Protein AF-A0A935EMK4-F1 (afdb_monomer)

Mean predicted aligned error: 2.66 Å

Radius of gyration: 12.23 Å; Cα contacts (8 Å, |Δi|>4): 126; chains: 1; bounding box: 25×26×34 Å

pLDDT: mean 95.62, std 3.25, range [77.81, 98.56]

Structure (mmCIF, N/CA/C/O backbone):
data_AF-A0A935EMK4-F1
#
_entry.id   AF-A0A935EMK4-F1
#
loop_
_atom_site.group_PDB
_atom_site.id
_atom_site.type_symbol
_atom_site.label_atom_id
_atom_site.label_alt_id
_atom_site.label_comp_id
_atom_site.label_asym_id
_atom_site.label_entity_id
_atom_site.label_seq_id
_atom_site.pdbx_PDB_ins_code
_atom_site.Cartn_x
_atom_site.Cartn_y
_atom_site.Cartn_z
_atom_site.occupancy
_atom_site.B_iso_or_equiv
_atom_site.auth_seq_id
_atom_site.auth_comp_id
_atom_site.auth_asym_id
_atom_site.auth_atom_id
_atom_site.pdbx_PDB_model_num
ATOM 1 N N . MET A 1 1 ? -5.182 1.927 5.102 1.00 96.19 1 MET A N 1
ATOM 2 C CA . MET A 1 1 ? -3.973 1.569 4.335 1.00 96.19 1 MET A CA 1
ATOM 3 C C . MET A 1 1 ? -4.439 0.991 3.020 1.00 96.19 1 MET A C 1
ATOM 5 O O . MET A 1 1 ? -5.377 0.212 3.044 1.00 96.19 1 MET A O 1
ATOM 9 N N . LEU A 1 2 ? -3.859 1.401 1.903 1.00 98.12 2 LEU A N 1
ATOM 10 C CA . LEU A 1 2 ? -4.156 0.850 0.585 1.00 98.12 2 LEU A CA 1
ATOM 11 C C . LEU A 1 2 ? -2.977 -0.016 0.155 1.00 98.12 2 LEU A C 1
ATOM 13 O O . LEU A 1 2 ? -1.875 0.510 0.030 1.00 98.12 2 LEU A O 1
ATOM 17 N N . TYR A 1 3 ? -3.220 -1.303 -0.052 1.00 98.56 3 TYR A N 1
ATOM 18 C CA . TYR A 1 3 ? -2.281 -2.230 -0.671 1.00 98.56 3 TYR A CA 1
ATOM 19 C C . TYR A 1 3 ? -2.550 -2.271 -2.174 1.00 98.56 3 TYR A C 1
ATOM 21 O O . TYR A 1 3 ? -3.706 -2.417 -2.566 1.00 98.56 3 TYR A O 1
ATOM 29 N N . LEU A 1 4 ? -1.518 -2.131 -3.008 1.00 98.56 4 LEU A N 1
ATOM 30 C CA . LEU A 1 4 ? -1.638 -2.258 -4.466 1.00 98.56 4 LEU A CA 1
ATOM 31 C C . LEU A 1 4 ? -0.370 -2.802 -5.132 1.00 98.56 4 LEU A C 1
ATOM 33 O O . LEU A 1 4 ? 0.720 -2.731 -4.562 1.00 98.56 4 LEU A O 1
ATOM 37 N N . SER A 1 5 ? -0.517 -3.296 -6.361 1.00 98.00 5 SER A N 1
ATOM 38 C CA . SER A 1 5 ? 0.601 -3.531 -7.279 1.00 98.00 5 SER A CA 1
ATOM 39 C C . SER A 1 5 ? 1.075 -2.197 -7.862 1.00 98.00 5 SER A C 1
ATOM 41 O O . SER A 1 5 ? 0.320 -1.505 -8.543 1.00 98.00 5 SER A O 1
ATOM 43 N N . GLY A 1 6 ? 2.328 -1.822 -7.593 1.00 97.44 6 GLY A N 1
ATOM 44 C CA . GLY A 1 6 ? 2.969 -0.654 -8.195 1.00 97.44 6 GLY A 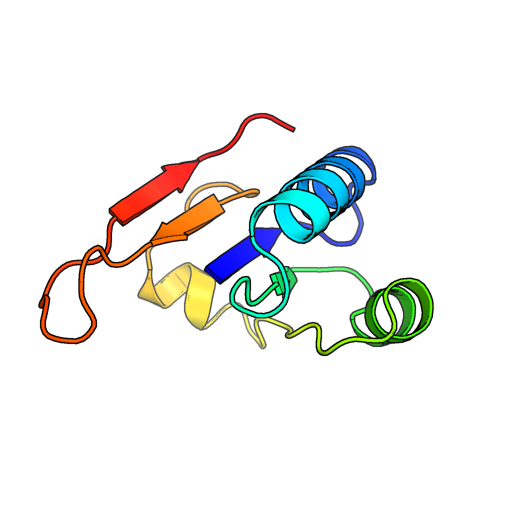CA 1
ATOM 45 C C . GLY A 1 6 ? 3.330 -0.857 -9.670 1.00 97.44 6 GLY A C 1
ATOM 46 O O . GLY A 1 6 ? 3.621 0.123 -10.357 1.00 97.44 6 GLY A O 1
ATOM 47 N N . ALA A 1 7 ? 3.318 -2.102 -10.154 1.00 96.44 7 ALA A N 1
ATOM 48 C CA . ALA A 1 7 ? 3.492 -2.438 -11.565 1.00 96.44 7 ALA A CA 1
ATOM 49 C C . ALA A 1 7 ? 2.183 -2.348 -12.383 1.00 96.44 7 ALA A C 1
ATOM 51 O O . ALA A 1 7 ? 2.245 -2.129 -13.594 1.00 96.44 7 ALA A O 1
ATOM 52 N N . ASP A 1 8 ? 1.004 -2.468 -11.754 1.00 97.81 8 ASP A N 1
ATOM 53 C CA . ASP A 1 8 ? -0.295 -2.309 -12.427 1.00 97.81 8 ASP A CA 1
ATOM 54 C C . ASP A 1 8 ? -0.726 -0.834 -12.476 1.00 97.81 8 ASP A C 1
ATOM 56 O O . ASP A 1 8 ? -1.181 -0.239 -11.494 1.00 97.81 8 ASP A O 1
ATOM 60 N N . THR A 1 9 ? -0.641 -0.239 -13.666 1.00 96.88 9 THR A N 1
ATOM 61 C CA . THR A 1 9 ? -0.977 1.172 -13.904 1.00 96.88 9 THR A CA 1
ATOM 62 C C . THR A 1 9 ? -2.424 1.525 -13.558 1.00 96.88 9 THR A C 1
ATOM 64 O O . THR A 1 9 ? -2.687 2.664 -13.163 1.00 96.88 9 THR A O 1
ATOM 67 N N . ARG A 1 10 ? -3.361 0.570 -13.638 1.00 98.06 10 ARG A N 1
ATOM 68 C CA . ARG A 1 10 ? -4.768 0.789 -13.263 1.00 98.06 10 ARG A CA 1
ATOM 69 C C . ARG A 1 10 ? -4.898 0.974 -11.755 1.00 98.06 10 ARG A C 1
ATOM 71 O O . ARG A 1 10 ? -5.562 1.901 -11.298 1.00 98.06 10 ARG A O 1
ATOM 78 N N . GLN A 1 11 ? -4.186 0.161 -10.975 1.00 98.25 11 GLN A N 1
ATOM 79 C CA . GLN A 1 11 ? -4.178 0.288 -9.516 1.00 98.25 11 GLN A CA 1
ATOM 80 C C . GLN A 1 11 ? -3.478 1.571 -9.060 1.00 98.25 11 GLN A C 1
ATOM 82 O O . GLN A 1 11 ? -3.938 2.229 -8.126 1.00 98.25 11 GLN A O 1
ATOM 87 N N . VAL A 1 12 ? -2.404 1.970 -9.747 1.00 98.00 12 VAL A N 1
ATOM 88 C CA . VAL A 1 12 ? -1.728 3.254 -9.503 1.00 98.00 12 VAL A CA 1
ATOM 89 C C . VAL A 1 12 ? -2.684 4.428 -9.756 1.00 98.00 12 VAL A C 1
ATOM 91 O O . VAL A 1 12 ? -2.766 5.335 -8.928 1.00 98.00 12 VAL A O 1
ATOM 94 N N . ALA A 1 13 ? -3.465 4.397 -10.840 1.00 97.75 13 ALA A N 1
ATOM 95 C CA . ALA A 1 13 ? -4.468 5.425 -11.126 1.00 97.75 13 ALA A CA 1
ATOM 96 C C . ALA A 1 13 ? -5.597 5.459 -10.074 1.00 97.75 13 ALA A C 1
ATOM 98 O O . ALA A 1 13 ? -6.022 6.537 -9.643 1.00 97.75 13 ALA A O 1
ATOM 99 N N . LEU A 1 14 ? -6.059 4.295 -9.604 1.00 97.38 14 LEU A N 1
ATOM 100 C CA . LEU A 1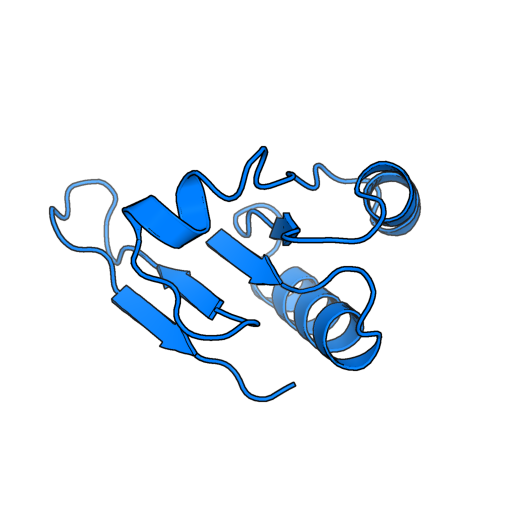 14 ? -7.005 4.200 -8.488 1.00 97.38 14 LEU A CA 1
ATOM 101 C C . LEU A 1 14 ? -6.428 4.834 -7.210 1.00 97.38 14 LEU A C 1
ATOM 103 O O . LEU A 1 14 ? -7.113 5.614 -6.541 1.00 97.38 14 LEU A O 1
ATOM 107 N N . ALA A 1 15 ? -5.163 4.546 -6.887 1.00 97.31 15 ALA A N 1
ATOM 108 C CA . ALA A 1 15 ? -4.480 5.121 -5.732 1.00 97.31 15 ALA A CA 1
ATOM 109 C C . ALA A 1 15 ? -4.416 6.653 -5.814 1.00 97.31 15 ALA A C 1
ATOM 111 O O . ALA A 1 15 ? -4.717 7.322 -4.829 1.00 97.31 15 ALA A O 1
ATOM 112 N N . GLU A 1 16 ? -4.123 7.224 -6.984 1.00 96.81 16 GLU A N 1
ATOM 113 C CA . GLU A 1 16 ? -4.114 8.678 -7.199 1.00 96.81 16 GLU A CA 1
ATOM 114 C C . GLU A 1 16 ? -5.480 9.322 -6.938 1.00 96.81 16 GLU A C 1
ATOM 116 O O . GLU A 1 16 ? -5.564 10.384 -6.312 1.00 96.81 16 GLU A O 1
ATOM 121 N N . ARG A 1 17 ? -6.572 8.672 -7.361 1.00 96.56 17 ARG A N 1
ATOM 122 C CA . ARG A 1 17 ? -7.938 9.137 -7.067 1.00 96.56 17 ARG A CA 1
ATOM 123 C C . ARG A 1 17 ? -8.222 9.112 -5.566 1.00 96.56 17 ARG A C 1
ATOM 125 O O . ARG A 1 17 ? -8.744 10.087 -5.028 1.00 96.56 17 ARG A O 1
ATOM 132 N N . LEU A 1 18 ? -7.848 8.032 -4.883 1.00 96.25 18 LEU A N 1
ATOM 133 C CA . LEU A 1 18 ? -8.045 7.891 -3.439 1.00 96.25 18 LEU A CA 1
ATOM 134 C C . LEU A 1 18 ? -7.166 8.852 -2.631 1.00 96.25 18 LEU A C 1
ATOM 136 O O . LEU A 1 18 ? -7.619 9.372 -1.612 1.00 96.25 18 LEU A O 1
ATOM 140 N N . ILE A 1 19 ? -5.945 9.134 -3.091 1.00 95.94 19 ILE A N 1
ATOM 141 C CA . ILE A 1 19 ? -5.056 10.147 -2.512 1.00 95.94 19 ILE A CA 1
ATOM 142 C C . ILE A 1 19 ? -5.726 11.521 -2.559 1.00 95.94 19 ILE A C 1
ATOM 144 O O . ILE A 1 19 ? -5.780 12.194 -1.534 1.00 95.94 19 ILE A O 1
ATOM 148 N N . LYS A 1 20 ? -6.303 11.914 -3.702 1.00 95.44 20 LYS A N 1
ATOM 149 C CA . LYS A 1 20 ? -7.021 13.195 -3.832 1.00 95.44 20 LYS A CA 1
ATOM 150 C C . LYS A 1 20 ? -8.225 13.298 -2.890 1.00 95.44 20 LYS A C 1
ATOM 152 O O . LYS A 1 20 ? -8.528 14.383 -2.414 1.00 95.44 20 LYS A O 1
ATOM 157 N N . GLN A 1 21 ? -8.898 12.182 -2.607 1.00 94.12 21 GLN A N 1
ATOM 158 C CA . GLN A 1 21 ? -10.071 12.146 -1.726 1.00 94.12 21 GLN A CA 1
ATOM 159 C C . GLN A 1 21 ? -9.718 12.100 -0.232 1.00 94.12 21 GLN A C 1
ATOM 161 O O . GLN A 1 21 ? -10.407 12.708 0.582 1.00 94.12 21 GLN A O 1
ATOM 166 N N . LYS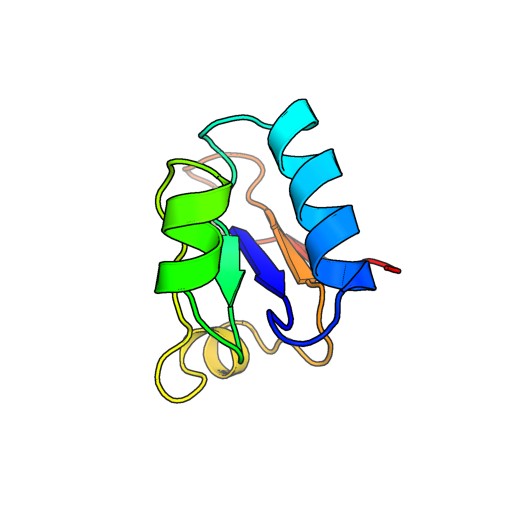 A 1 22 ? -8.686 11.334 0.149 1.00 91.38 22 LYS A N 1
ATOM 167 C CA . LYS A 1 22 ? -8.358 11.020 1.555 1.00 91.38 22 LYS A CA 1
ATOM 168 C C . LYS A 1 22 ? -7.124 11.757 2.086 1.00 91.38 22 LYS A C 1
ATOM 170 O O . LYS A 1 22 ? -6.870 11.718 3.293 1.00 91.38 22 LYS A O 1
ATOM 175 N N . GLY A 1 23 ? -6.353 12.398 1.210 1.00 90.62 23 GLY A N 1
ATOM 176 C CA . GLY A 1 23 ? -5.162 13.172 1.549 1.00 90.62 23 GLY A CA 1
ATOM 177 C C . GLY A 1 23 ? -4.071 12.347 2.236 1.00 90.62 23 GLY A C 1
ATOM 178 O O . GLY A 1 23 ? -3.814 11.182 1.903 1.00 90.62 23 GLY A O 1
ATOM 179 N N . ASP A 1 24 ? -3.416 12.952 3.223 1.00 88.00 24 ASP A N 1
ATOM 180 C CA . ASP A 1 24 ? -2.242 12.382 3.900 1.00 88.00 24 ASP A CA 1
ATOM 181 C C . ASP A 1 24 ? -2.563 11.200 4.816 1.00 88.00 24 ASP A C 1
ATOM 183 O O . ASP A 1 24 ? -1.698 10.384 5.135 1.00 88.00 24 ASP A O 1
ATOM 187 N N . ARG A 1 25 ? -3.839 11.028 5.176 1.00 90.06 25 ARG A N 1
ATOM 188 C CA . ARG A 1 25 ? -4.297 9.918 6.025 1.00 90.06 25 ARG A CA 1
ATOM 189 C C . ARG A 1 25 ? -4.219 8.566 5.313 1.00 90.06 25 ARG A C 1
ATOM 191 O O . ARG A 1 25 ? -4.195 7.523 5.971 1.00 90.06 25 ARG A O 1
ATOM 198 N N . LEU A 1 26 ? -4.185 8.559 3.979 1.00 95.69 26 LEU A N 1
ATOM 199 C CA . LEU A 1 26 ? -4.063 7.334 3.199 1.00 95.69 26 LEU A CA 1
ATOM 200 C C . LEU A 1 26 ? -2.603 6.881 3.110 1.00 95.69 26 LEU A C 1
ATOM 202 O O . LEU A 1 26 ? -1.822 7.384 2.309 1.00 95.69 26 LEU A O 1
ATOM 206 N N . LYS A 1 27 ? -2.245 5.872 3.903 1.00 97.00 27 LYS A N 1
ATOM 207 C CA . LYS A 1 27 ? -0.977 5.154 3.725 1.00 97.00 27 LYS A CA 1
ATOM 208 C C . LYS A 1 27 ? -1.088 4.216 2.530 1.00 97.00 27 LYS A C 1
ATOM 210 O O . LYS A 1 27 ? -1.951 3.336 2.552 1.00 97.00 27 LYS A O 1
ATOM 215 N N . VAL A 1 28 ? -0.221 4.395 1.540 1.00 98.00 28 VAL A N 1
ATOM 216 C CA . VAL A 1 28 ? -0.094 3.505 0.383 1.00 98.00 28 VAL A CA 1
ATOM 217 C C . VAL A 1 28 ? 1.043 2.521 0.627 1.00 98.00 28 VAL A C 1
ATOM 219 O O . VAL A 1 28 ? 2.133 2.934 1.015 1.00 98.00 28 VAL A O 1
ATOM 222 N N . VAL A 1 29 ? 0.781 1.236 0.419 1.00 98.50 29 VAL A N 1
ATOM 223 C CA . VAL A 1 29 ? 1.722 0.130 0.584 1.00 98.50 29 VAL A CA 1
ATOM 224 C C . VAL A 1 29 ? 1.762 -0.643 -0.732 1.00 98.50 29 VAL A C 1
ATOM 226 O O . VAL A 1 29 ? 0.724 -1.067 -1.232 1.00 98.50 29 VAL A O 1
ATOM 229 N N . LEU A 1 30 ? 2.944 -0.812 -1.311 1.00 98.56 30 LEU A N 1
ATOM 230 C CA . LEU A 1 30 ? 3.115 -1.581 -2.539 1.00 98.56 30 LEU A CA 1
ATOM 231 C C . LEU A 1 30 ? 3.481 -3.029 -2.225 1.00 98.56 30 LEU A C 1
ATOM 233 O O . LEU A 1 30 ? 4.280 -3.273 -1.322 1.00 98.56 30 LEU A O 1
ATOM 237 N N . VAL A 1 31 ? 2.934 -3.970 -2.993 1.00 98.19 31 VAL A N 1
ATOM 238 C CA . VAL A 1 31 ? 3.336 -5.391 -2.946 1.00 98.19 31 VAL A CA 1
ATOM 239 C C . VAL A 1 31 ? 4.402 -5.736 -3.993 1.00 98.19 31 VAL A C 1
ATOM 241 O O . VAL A 1 31 ? 5.100 -6.736 -3.860 1.00 98.19 31 VAL A O 1
ATOM 244 N N . ASP A 1 32 ? 4.553 -4.889 -5.013 1.00 97.62 32 ASP A N 1
ATOM 245 C CA . ASP A 1 32 ? 5.557 -4.981 -6.073 1.00 97.62 32 ASP A CA 1
ATOM 246 C C . ASP A 1 32 ? 5.905 -3.577 -6.620 1.00 97.62 32 ASP A C 1
ATOM 248 O O . ASP A 1 32 ? 5.401 -2.555 -6.146 1.00 97.62 32 ASP A O 1
ATOM 252 N N . GLY A 1 33 ? 6.781 -3.507 -7.624 1.00 95.88 33 GLY A N 1
ATOM 253 C CA . GLY A 1 33 ? 7.163 -2.241 -8.252 1.00 95.88 33 GLY A CA 1
ATOM 254 C C . GLY A 1 33 ? 8.109 -1.392 -7.394 1.00 95.88 33 GLY A C 1
ATOM 255 O O . GLY A 1 33 ? 8.764 -1.886 -6.477 1.00 95.88 33 GLY A O 1
ATOM 256 N N . SER A 1 34 ? 8.232 -0.103 -7.731 1.00 95.50 34 SER A N 1
ATOM 257 C C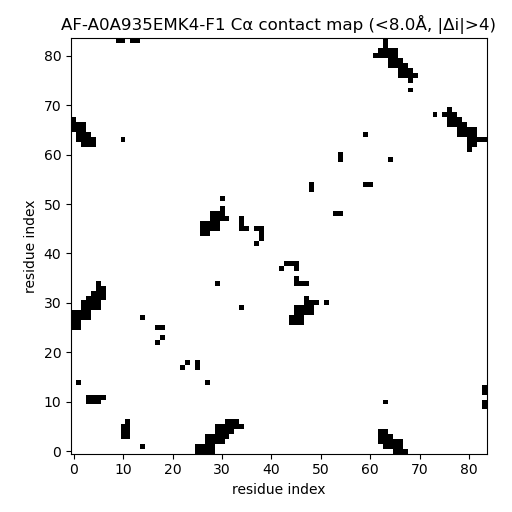A . SER A 1 34 ? 9.206 0.807 -7.110 1.00 95.50 34 SER A CA 1
ATOM 258 C C . SER A 1 34 ? 8.534 1.852 -6.209 1.00 95.50 34 SER A C 1
ATOM 260 O O . SER A 1 34 ? 7.962 2.822 -6.720 1.00 95.50 34 SER A O 1
ATOM 262 N N . PRO A 1 35 ? 8.667 1.735 -4.872 1.00 96.00 35 PRO A N 1
ATOM 263 C CA . PRO A 1 35 ? 8.251 2.782 -3.942 1.00 96.00 35 PRO A CA 1
ATOM 264 C C . PRO A 1 35 ? 8.915 4.119 -4.241 1.00 96.00 35 PRO A C 1
ATOM 266 O O . PRO A 1 35 ? 8.234 5.134 -4.275 1.00 96.00 35 PRO A O 1
ATOM 269 N N . ALA A 1 36 ? 10.224 4.131 -4.517 1.00 97.06 36 ALA A N 1
ATOM 270 C CA . ALA A 1 36 ? 10.976 5.360 -4.766 1.00 97.06 36 ALA A CA 1
ATOM 271 C C . ALA A 1 36 ? 10.446 6.133 -5.986 1.00 97.06 36 ALA A C 1
ATOM 273 O O . ALA A 1 36 ? 10.368 7.362 -5.957 1.00 97.06 36 ALA A O 1
ATOM 274 N N . ALA A 1 37 ? 10.034 5.420 -7.042 1.00 96.75 37 ALA A N 1
ATOM 275 C CA . ALA A 1 37 ? 9.426 6.043 -8.213 1.00 96.75 37 ALA A CA 1
ATOM 276 C C . ALA A 1 37 ? 8.101 6.740 -7.862 1.00 96.75 37 ALA A C 1
ATOM 278 O O . ALA A 1 37 ? 7.899 7.892 -8.249 1.00 96.75 37 ALA A O 1
ATOM 279 N N . LEU A 1 38 ? 7.226 6.077 -7.096 1.00 97.06 38 LEU A N 1
ATOM 280 C CA . LEU A 1 38 ? 5.941 6.654 -6.688 1.00 97.06 38 LEU A CA 1
ATOM 281 C C . LEU A 1 38 ? 6.088 7.730 -5.604 1.00 97.06 38 LEU A C 1
ATOM 283 O O . LEU A 1 38 ? 5.361 8.716 -5.647 1.00 97.06 38 LEU A O 1
ATOM 287 N N . MET A 1 39 ? 7.065 7.611 -4.700 1.00 97.12 39 MET A N 1
ATOM 288 C CA . MET A 1 39 ? 7.408 8.668 -3.742 1.00 97.12 39 MET A CA 1
ATOM 289 C C . MET A 1 39 ? 7.795 9.956 -4.463 1.00 97.12 39 MET A C 1
ATOM 291 O O . MET A 1 39 ? 7.287 11.017 -4.121 1.00 97.12 39 MET A O 1
ATOM 295 N N . ARG A 1 40 ? 8.659 9.869 -5.484 1.00 97.06 40 ARG A N 1
ATOM 296 C CA . ARG A 1 40 ? 9.054 11.035 -6.287 1.00 97.06 40 ARG A CA 1
ATOM 297 C C . ARG A 1 40 ? 7.880 11.602 -7.083 1.00 97.06 40 ARG A C 1
ATOM 299 O O . ARG A 1 40 ? 7.771 12.811 -7.210 1.00 97.06 40 ARG A O 1
ATOM 306 N N . LYS A 1 41 ? 7.012 10.738 -7.620 1.00 95.62 41 LYS A N 1
ATOM 307 C CA . LYS A 1 41 ? 5.838 11.154 -8.403 1.00 95.62 41 LYS A CA 1
ATOM 308 C C . LYS A 1 41 ? 4.790 11.878 -7.556 1.00 95.62 41 LYS A C 1
ATOM 310 O O . LYS A 1 41 ? 4.158 12.806 -8.043 1.00 95.62 41 LYS A O 1
ATOM 315 N N . TRP A 1 42 ? 4.557 11.409 -6.333 1.00 95.81 42 TRP A N 1
ATOM 316 C CA . TRP A 1 42 ? 3.481 11.902 -5.470 1.00 95.81 42 TRP A CA 1
ATOM 317 C C . TRP A 1 42 ? 3.966 12.810 -4.338 1.00 95.81 42 TRP A C 1
ATOM 319 O O . TRP A 1 42 ? 3.143 13.245 -3.538 1.00 95.81 42 TRP A O 1
ATOM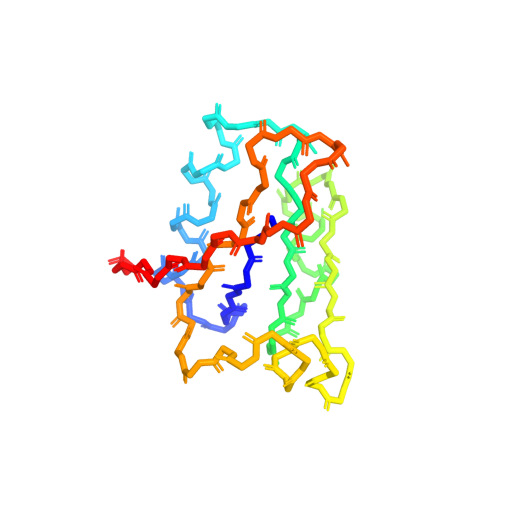 329 N N . GLU A 1 43 ? 5.278 13.039 -4.243 1.00 95.44 43 GLU A N 1
ATOM 330 C CA . GLU A 1 43 ? 5.937 13.860 -3.218 1.00 95.44 43 GLU A CA 1
ATOM 331 C C . GLU A 1 43 ? 5.509 13.495 -1.787 1.00 95.44 43 GLU A C 1
ATOM 333 O O . GLU A 1 43 ? 5.332 14.344 -0.916 1.00 95.44 43 GLU A O 1
ATOM 338 N N . ARG A 1 44 ? 5.320 12.193 -1.534 1.00 95.25 44 ARG A N 1
ATOM 339 C CA . ARG A 1 44 ? 4.826 11.678 -0.251 1.00 95.25 44 ARG A CA 1
ATOM 340 C C . ARG A 1 44 ? 5.336 10.271 0.057 1.00 95.25 44 ARG A C 1
ATOM 342 O O . ARG A 1 44 ? 5.747 9.553 -0.857 1.00 95.25 44 ARG A O 1
ATOM 349 N N . PRO A 1 45 ? 5.252 9.822 1.324 1.00 96.69 45 PRO A N 1
ATOM 350 C CA . PRO A 1 45 ? 5.648 8.469 1.690 1.00 96.69 45 PRO A CA 1
ATOM 351 C C . PRO A 1 45 ? 4.809 7.400 0.978 1.00 96.69 45 PRO A C 1
ATOM 353 O O . PRO A 1 45 ? 3.576 7.435 1.003 1.00 96.69 45 PRO A O 1
ATOM 356 N N . VAL A 1 46 ? 5.500 6.414 0.405 1.00 97.56 46 VAL A N 1
ATOM 357 C CA . VAL A 1 46 ? 4.933 5.179 -0.148 1.00 97.56 46 VAL A CA 1
ATOM 358 C C . VAL A 1 46 ? 5.675 4.010 0.485 1.00 97.56 46 VAL A C 1
ATOM 360 O O . VAL A 1 46 ? 6.895 3.937 0.426 1.00 97.56 46 VAL A O 1
ATOM 363 N N . TYR A 1 47 ? 4.963 3.100 1.127 1.00 97.88 47 TYR A N 1
ATOM 364 C CA . TYR A 1 47 ? 5.569 1.977 1.835 1.00 97.88 47 TYR A CA 1
ATOM 365 C C . TYR A 1 47 ? 5.659 0.748 0.927 1.00 97.88 47 TYR A C 1
ATOM 367 O O . TYR A 1 47 ? 5.004 0.684 -0.112 1.00 97.88 47 TYR A O 1
ATOM 375 N N . PHE A 1 48 ? 6.452 -0.241 1.328 1.00 98.19 48 PHE A N 1
ATOM 376 C CA . PHE A 1 48 ? 6.578 -1.516 0.626 1.00 98.19 48 PHE A CA 1
ATOM 377 C C . PHE A 1 48 ? 6.321 -2.665 1.589 1.00 98.19 48 PHE A C 1
ATOM 379 O O . PHE A 1 48 ? 6.815 -2.640 2.719 1.00 98.19 48 PHE A O 1
ATOM 386 N N . ASP A 1 49 ? 5.573 -3.669 1.147 1.00 97.81 49 ASP A N 1
ATOM 387 C CA . ASP A 1 49 ? 5.304 -4.860 1.937 1.00 97.81 49 ASP A CA 1
ATOM 388 C C . ASP A 1 49 ? 6.456 -5.865 1.826 1.00 97.81 49 ASP A C 1
ATOM 390 O O . ASP A 1 49 ? 6.422 -6.835 1.065 1.00 97.81 49 ASP A O 1
ATOM 394 N N . GLN A 1 50 ? 7.523 -5.604 2.579 1.00 94.94 50 GLN A N 1
ATOM 395 C CA . GLN A 1 50 ? 8.715 -6.446 2.584 1.00 94.94 50 GLN A CA 1
ATOM 396 C C . GLN A 1 50 ? 8.366 -7.896 2.939 1.00 94.94 50 GLN A C 1
ATOM 398 O O . GLN A 1 50 ? 7.733 -8.176 3.958 1.00 94.94 50 GLN A O 1
ATOM 403 N N . ALA A 1 51 ? 8.785 -8.820 2.068 1.00 94.88 51 ALA A N 1
ATOM 404 C CA . ALA A 1 51 ? 8.493 -10.251 2.159 1.00 94.88 51 ALA A CA 1
ATOM 405 C C . ALA A 1 51 ? 6.987 -10.603 2.261 1.00 94.88 51 ALA A C 1
ATOM 407 O O . ALA A 1 51 ? 6.641 -11.726 2.646 1.00 94.88 51 ALA A O 1
ATOM 408 N N . GLY A 1 52 ? 6.082 -9.682 1.911 1.00 96.31 52 GLY A N 1
ATOM 409 C CA . GLY A 1 52 ? 4.635 -9.887 2.003 1.00 96.31 52 GLY A CA 1
ATOM 410 C C . GLY A 1 52 ? 4.119 -10.012 3.442 1.00 96.31 52 GLY A C 1
ATOM 411 O O . GLY A 1 52 ? 3.176 -10.767 3.689 1.00 96.31 52 GLY A O 1
ATOM 412 N N . ALA A 1 53 ? 4.777 -9.383 4.421 1.00 97.62 53 AL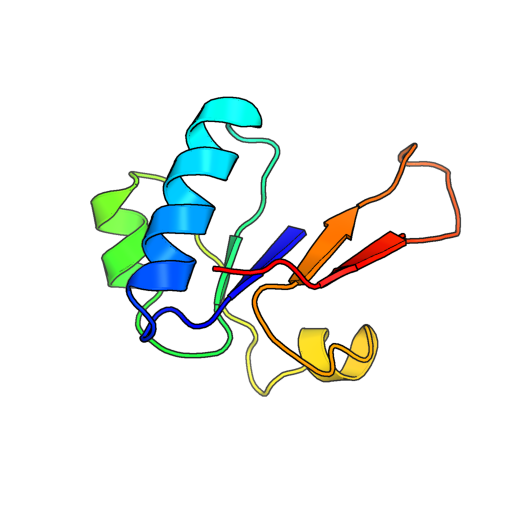A A N 1
ATOM 413 C CA . ALA A 1 53 ? 4.427 -9.515 5.835 1.00 97.62 53 ALA A CA 1
ATOM 414 C C . ALA A 1 53 ? 3.001 -9.018 6.138 1.00 97.62 53 ALA A C 1
ATOM 416 O O . ALA A 1 53 ? 2.237 -9.694 6.831 1.00 97.62 53 ALA A O 1
ATOM 417 N N . GLY A 1 54 ? 2.629 -7.860 5.595 1.00 97.19 54 GLY A N 1
ATOM 418 C CA . GLY A 1 54 ? 1.302 -7.265 5.705 1.00 97.19 54 GLY A CA 1
ATOM 419 C C . GLY A 1 54 ? 0.239 -8.083 4.980 1.00 97.19 54 GLY A C 1
ATOM 420 O O . GLY A 1 54 ? -0.780 -8.408 5.586 1.00 97.19 54 GLY A O 1
ATOM 421 N N . VAL A 1 55 ? 0.500 -8.486 3.734 1.00 97.94 55 VAL A N 1
ATOM 422 C CA . VAL A 1 55 ? -0.379 -9.357 2.936 1.00 97.94 55 VAL A CA 1
ATOM 423 C C . VAL A 1 55 ? -0.720 -10.634 3.704 1.00 97.94 55 VAL A C 1
ATOM 425 O O . VAL A 1 55 ? -1.896 -10.958 3.861 1.00 97.94 55 VAL A O 1
ATOM 428 N N . ARG A 1 56 ? 0.278 -11.315 4.285 1.00 97.50 56 ARG A N 1
ATOM 429 C CA . ARG A 1 56 ? 0.051 -12.524 5.098 1.00 97.50 56 ARG A CA 1
ATOM 430 C C . ARG A 1 56 ? -0.690 -12.224 6.397 1.00 97.50 56 ARG A C 1
ATOM 432 O O . ARG A 1 56 ? 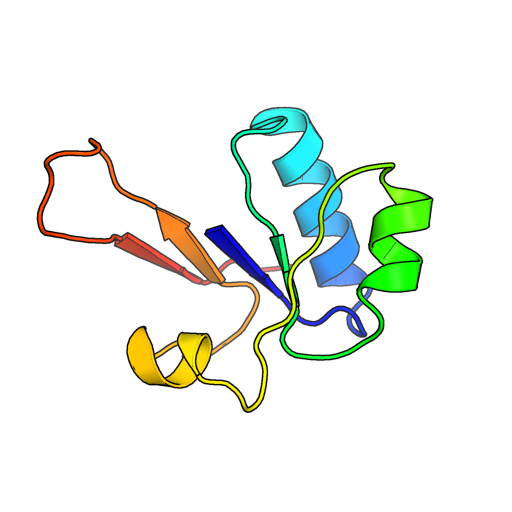-1.587 -12.971 6.781 1.00 97.50 56 ARG A O 1
ATOM 439 N N . ARG A 1 57 ? -0.318 -11.146 7.096 1.00 96.56 57 ARG A N 1
ATOM 440 C CA . ARG A 1 57 ? -0.913 -10.784 8.391 1.00 96.56 57 ARG A CA 1
ATOM 441 C C . ARG A 1 57 ? -2.393 -10.437 8.266 1.00 96.56 57 ARG A C 1
ATOM 443 O O . ARG A 1 57 ? -3.171 -10.831 9.131 1.00 96.56 57 ARG A O 1
ATOM 450 N N . PHE A 1 58 ? -2.757 -9.703 7.221 1.00 96.00 58 PHE A N 1
ATOM 451 C CA . PHE A 1 58 ? -4.124 -9.251 6.975 1.00 96.00 58 PHE A CA 1
ATOM 452 C C . PHE A 1 58 ? -4.920 -10.194 6.071 1.00 96.00 58 PHE A C 1
ATOM 454 O O . PHE A 1 58 ? -6.100 -9.941 5.868 1.00 96.00 58 PHE A O 1
ATOM 461 N N . ARG A 1 59 ? -4.307 -11.287 5.586 1.00 96.50 59 ARG A N 1
ATOM 462 C CA . ARG A 1 59 ? -4.925 -12.256 4.664 1.00 96.50 59 ARG A CA 1
ATOM 463 C C . ARG A 1 59 ? -5.527 -11.556 3.443 1.00 96.50 59 ARG A C 1
ATOM 465 O O . ARG A 1 59 ? -6.704 -11.700 3.146 1.00 96.50 59 ARG A O 1
ATOM 472 N N . ILE A 1 60 ? -4.712 -10.726 2.798 1.00 96.94 60 ILE A N 1
ATOM 473 C CA . ILE A 1 60 ? -5.096 -10.044 1.562 1.00 96.94 60 ILE A CA 1
ATOM 474 C C . ILE A 1 60 ? -4.981 -11.058 0.427 1.00 96.94 60 ILE A C 1
ATOM 476 O O . ILE A 1 60 ? -3.867 -11.439 0.068 1.00 96.94 60 ILE A O 1
ATOM 480 N N . ASP A 1 61 ? -6.117 -11.484 -0.119 1.00 95.12 61 ASP A N 1
ATOM 481 C CA . ASP A 1 61 ? -6.156 -12.458 -1.213 1.00 95.12 61 ASP A CA 1
ATOM 482 C C . ASP A 1 61 ? -5.865 -11.795 -2.566 1.00 95.12 61 ASP A C 1
ATOM 484 O O . ASP A 1 61 ? -5.122 -12.339 -3.385 1.00 95.12 61 ASP A O 1
ATOM 488 N N . THR A 1 62 ? -6.392 -10.584 -2.787 1.00 96.00 62 THR A N 1
ATOM 489 C CA . THR A 1 62 ? -6.145 -9.809 -4.008 1.00 96.00 62 THR A CA 1
ATOM 490 C C . THR A 1 62 ? -5.833 -8.339 -3.727 1.00 96.00 62 THR A C 1
ATOM 492 O O . THR A 1 62 ? -6.212 -7.771 -2.703 1.00 96.00 62 THR A O 1
ATOM 495 N N . VAL A 1 63 ? -5.102 -7.707 -4.649 1.00 97.62 63 VAL A N 1
ATOM 496 C CA . VAL A 1 63 ? -4.849 -6.261 -4.649 1.00 97.62 63 VAL A CA 1
ATOM 497 C C . VAL A 1 63 ? -5.486 -5.625 -5.888 1.00 97.62 63 VAL A C 1
ATOM 499 O O . VAL A 1 63 ? -5.469 -6.248 -6.954 1.00 97.62 63 VAL A O 1
ATOM 502 N N . PRO A 1 64 ? -6.021 -4.395 -5.789 1.00 98.31 64 PRO A N 1
ATOM 503 C CA . PRO A 1 64 ? -5.861 -3.453 -4.684 1.00 98.31 64 PRO A CA 1
ATOM 504 C C . PRO A 1 64 ? -6.823 -3.703 -3.514 1.00 98.31 64 PRO A C 1
ATOM 506 O O . PRO A 1 64 ? -8.018 -3.896 -3.712 1.00 98.31 64 PRO A O 1
ATOM 509 N N . ALA A 1 65 ? -6.310 -3.632 -2.284 1.00 98.31 65 ALA A N 1
ATOM 510 C CA . ALA A 1 65 ? -7.085 -3.836 -1.059 1.00 98.31 65 ALA A CA 1
ATOM 511 C C . ALA A 1 65 ? -6.986 -2.627 -0.127 1.00 98.31 65 ALA A C 1
ATOM 513 O O . ALA A 1 65 ? -5.896 -2.156 0.215 1.00 98.31 65 ALA A O 1
ATOM 514 N N . LEU A 1 66 ? -8.134 -2.125 0.317 1.00 97.56 66 LEU A N 1
AT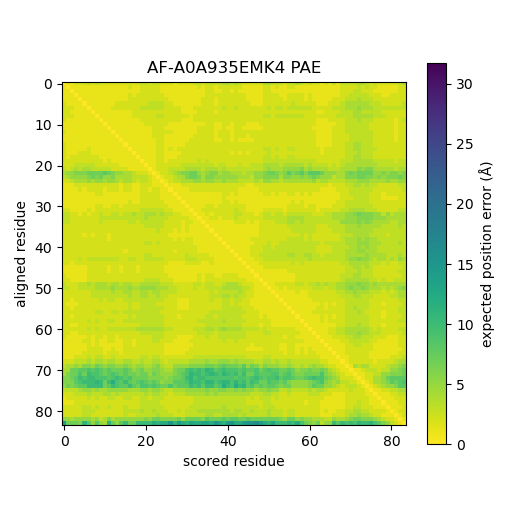OM 515 C CA . LEU A 1 66 ? -8.233 -1.027 1.260 1.00 97.56 66 LEU A CA 1
ATOM 516 C C . LEU A 1 66 ? -8.551 -1.561 2.655 1.00 97.56 66 LEU A C 1
ATOM 518 O O . LEU A 1 66 ? -9.619 -2.100 2.913 1.00 97.56 66 LEU A O 1
ATOM 522 N N . ILE A 1 67 ? -7.626 -1.329 3.578 1.00 96.31 67 ILE A N 1
ATOM 523 C CA . ILE A 1 67 ? -7.797 -1.619 4.998 1.00 96.31 67 ILE A CA 1
ATOM 524 C C . ILE A 1 67 ? -8.203 -0.336 5.717 1.00 96.31 67 ILE A C 1
ATOM 526 O O . ILE A 1 67 ? -7.457 0.654 5.703 1.00 96.31 67 ILE A O 1
ATOM 530 N N . THR A 1 68 ? -9.354 -0.341 6.376 1.00 95.06 68 THR A N 1
ATOM 531 C CA . THR A 1 68 ? -9.849 0.776 7.183 1.00 95.06 68 THR A CA 1
ATOM 532 C C . THR A 1 68 ? -10.120 0.352 8.623 1.00 95.06 68 THR A C 1
ATOM 534 O O . THR A 1 68 ? -10.257 -0.824 8.945 1.00 95.06 68 THR A O 1
ATOM 537 N N . GLN A 1 69 ? -10.147 1.341 9.509 1.00 92.88 69 GLN A N 1
ATOM 538 C CA . GLN A 1 69 ? -10.523 1.196 10.908 1.00 92.88 69 GLN A CA 1
ATOM 539 C C . GLN A 1 69 ? -11.441 2.377 11.213 1.00 92.88 69 GLN A C 1
ATOM 541 O O . GLN A 1 69 ? -11.061 3.518 10.934 1.00 92.88 69 GLN A O 1
ATOM 546 N N . ALA A 1 70 ? -12.651 2.123 11.711 1.00 89.88 70 ALA A N 1
ATOM 547 C CA . ALA A 1 70 ? -13.636 3.189 11.882 1.00 89.88 70 ALA A CA 1
ATOM 548 C C . ALA A 1 70 ? -13.192 4.199 12.955 1.00 89.88 70 ALA A C 1
ATOM 550 O O . ALA A 1 70 ? -13.325 5.409 12.758 1.00 89.88 70 ALA A O 1
ATOM 551 N N . LYS A 1 71 ? -12.594 3.720 14.053 1.00 91.00 71 LYS A N 1
ATOM 552 C CA . LYS A 1 71 ? -11.995 4.545 15.112 1.00 91.00 71 LYS A CA 1
ATOM 553 C C . LYS A 1 71 ? -10.646 3.976 15.566 1.00 91.00 71 LYS A C 1
ATOM 555 O O . LYS A 1 71 ? -10.484 2.761 15.575 1.00 91.00 71 LYS A O 1
ATOM 560 N N . PRO A 1 72 ? -9.700 4.807 16.042 1.00 85.56 72 PRO A N 1
ATOM 561 C CA . PRO A 1 72 ? -8.395 4.328 16.520 1.00 85.56 72 PRO A CA 1
ATOM 562 C C . P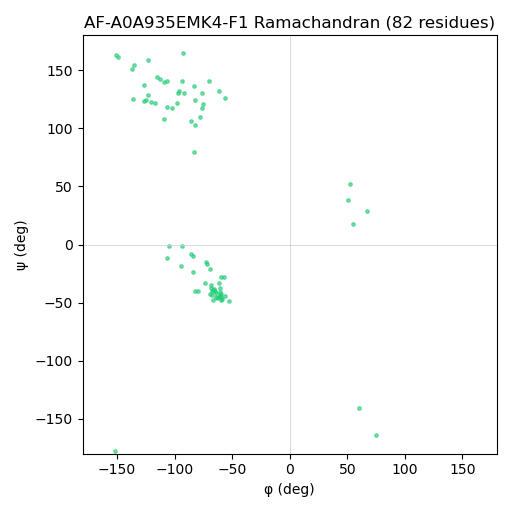RO A 1 72 ? -8.467 3.286 17.648 1.00 85.56 72 PRO A C 1
ATOM 564 O O . PRO A 1 72 ? -7.569 2.462 17.788 1.00 85.56 72 PRO A O 1
ATOM 567 N N . THR A 1 73 ? -9.532 3.327 18.453 1.00 91.06 73 THR A N 1
ATOM 568 C CA . THR A 1 73 ? -9.786 2.408 19.572 1.00 91.06 73 THR A CA 1
ATOM 569 C C . THR A 1 73 ? -10.450 1.099 19.153 1.00 91.06 73 THR A C 1
ATOM 571 O O . THR A 1 73 ? -10.595 0.202 19.984 1.00 91.06 73 THR A O 1
ATOM 574 N N . ASP A 1 74 ? -10.905 0.987 17.903 1.00 91.94 74 ASP A N 1
ATOM 575 C CA . ASP A 1 74 ? -11.609 -0.207 17.452 1.00 91.94 74 ASP A CA 1
ATOM 576 C C . ASP A 1 74 ? -10.645 -1.383 17.359 1.00 91.94 74 ASP A C 1
ATOM 578 O O . ASP A 1 74 ? -9.511 -1.261 16.909 1.00 91.94 74 ASP A O 1
ATOM 582 N N . ARG A 1 75 ? -11.105 -2.564 17.756 1.00 91.50 75 ARG A N 1
ATOM 583 C CA . ARG A 1 75 ? -10.284 -3.782 17.700 1.00 91.50 75 ARG A CA 1
ATOM 584 C C . ARG A 1 75 ? -10.340 -4.477 16.341 1.00 91.50 75 ARG A C 1
ATOM 586 O O . ARG A 1 75 ? -9.594 -5.425 16.115 1.00 91.50 75 ARG A O 1
ATOM 593 N N . PHE A 1 76 ? -11.224 -4.017 15.458 1.00 93.00 76 PHE A N 1
ATOM 594 C CA . PHE A 1 76 ? -11.499 -4.635 14.170 1.00 93.00 76 PHE A CA 1
ATOM 595 C C . PHE A 1 76 ? -11.044 -3.737 13.026 1.00 93.00 76 PHE A C 1
ATOM 597 O O . PHE A 1 76 ? -11.176 -2.513 13.079 1.00 93.00 76 PHE A O 1
ATOM 604 N N . LEU A 1 77 ? -10.517 -4.379 11.988 1.00 94.62 77 LEU A N 1
ATOM 605 C CA . LEU A 1 77 ? -10.182 -3.759 10.717 1.00 94.62 77 LEU A CA 1
ATOM 606 C C . LEU A 1 77 ? -11.173 -4.257 9.669 1.00 94.62 77 LEU A C 1
ATOM 608 O O . LEU A 1 77 ? -11.495 -5.444 9.643 1.00 94.62 77 LEU A O 1
ATOM 612 N N . THR A 1 78 ? -11.607 -3.359 8.795 1.00 96.12 78 THR A N 1
ATOM 613 C CA . THR A 1 78 ? -12.374 -3.706 7.599 1.00 96.12 78 THR A CA 1
ATOM 614 C C . THR A 1 78 ? -11.411 -3.794 6.427 1.00 96.12 78 THR A C 1
ATOM 616 O O . THR A 1 78 ? -10.584 -2.898 6.245 1.00 96.12 78 THR A O 1
ATOM 619 N N . ILE A 1 79 ? -11.507 -4.865 5.645 1.00 96.31 79 ILE A N 1
ATOM 620 C CA . ILE A 1 79 ? -10.707 -5.076 4.439 1.00 96.31 79 ILE A CA 1
ATOM 621 C C . ILE A 1 79 ? -11.669 -5.125 3.258 1.00 96.31 79 ILE A C 1
ATOM 623 O O . ILE A 1 79 ? -12.589 -5.938 3.245 1.00 96.31 79 ILE A O 1
ATOM 627 N N . GLU A 1 80 ? -11.465 -4.235 2.294 1.00 96.62 80 GLU A N 1
ATOM 628 C CA . GLU A 1 80 ? -12.275 -4.123 1.084 1.00 96.62 80 GLU A CA 1
ATOM 629 C C . GLU A 1 80 ? -11.386 -4.331 -0.141 1.00 96.62 80 GLU A C 1
ATOM 631 O O . GLU A 1 80 ? -10.417 -3.595 -0.340 1.00 96.62 80 GLU A O 1
ATOM 636 N N . GLU A 1 81 ? -11.720 -5.309 -0.977 1.00 95.62 81 GLU A N 1
ATOM 637 C CA . GLU A 1 81 ? -11.115 -5.449 -2.300 1.00 95.62 81 GLU A CA 1
ATOM 638 C C . GLU A 1 81 ? -11.708 -4.405 -3.246 1.00 95.62 81 GLU A C 1
ATOM 640 O O . GLU A 1 81 ? -12.927 -4.235 -3.340 1.00 95.62 81 GLU A O 1
ATOM 645 N N . LEU A 1 82 ? -10.843 -3.683 -3.950 1.00 95.19 82 LEU A N 1
ATOM 646 C CA . LEU A 1 82 ? -11.244 -2.625 -4.862 1.00 95.19 82 LEU A CA 1
ATOM 647 C C . LEU A 1 82 ? -11.064 -3.081 -6.306 1.00 95.19 82 LEU A C 1
ATOM 649 O O . LEU A 1 82 ? -10.064 -3.698 -6.664 1.00 95.19 82 LEU A O 1
ATOM 653 N N . LYS A 1 83 ? -12.016 -2.717 -7.166 1.00 90.06 83 LYS A N 1
ATOM 654 C CA . LYS A 1 83 ? -11.866 -2.897 -8.612 1.00 90.06 83 LYS A CA 1
ATOM 655 C C . LYS A 1 83 ? -11.036 -1.730 -9.179 1.00 90.06 83 LYS A C 1
ATOM 657 O O . LYS A 1 83 ? -11.417 -0.586 -8.914 1.00 90.06 83 LYS A O 1
ATOM 662 N N . PRO A 1 84 ? -9.920 -1.999 -9.888 1.00 77.81 84 PRO A N 1
ATOM 663 C CA . PRO A 1 84 ? -9.074 -0.969 -10.497 1.00 77.81 84 PRO A CA 1
ATOM 664 C C . PRO A 1 84 ? -9.802 -0.111 -11.534 1.00 77.81 84 PRO A C 1
ATOM 666 O O . PRO A 1 84 ? -10.629 -0.676 -12.287 1.00 77.81 84 PRO A O 1
#

Foldseek 3Di:
DWEAAPPDVVLVVVVVVVCVVPPPVDAAEYADDDQVVVCVVVVHGHHYCVVVPVCVVVVPPDPRKDWDDPDPPDPDIDIDHDDD

Sequence (84 aa):
MLYLSGADTRQVALAERLIKQKGDRLKVVLVDGSPAALMRKWERPVYFDQAGAGVRRFRIDTVPALITQAKPTDRFLTIEELKP

Secondary structure (DSSP, 8-state):
-EEEESS-HHHHHHHHHHHHHHGGG--EEEEES-HHHHHHHHTS-EEE-GGGHHHHHHT--SSSEEEE-SSTT-S--EEEE---

Nearest PDB structures (foldseek):
  6phe-assembly1_B  TM=5.634E-01  e=5.033E+00  Elizabethkingia anophelis NUHP1
  1b93-assembly1_C-2  TM=5.690E-01  e=9.217E+00  Escherichia coli
  3eyw-assembly1_A  TM=4.614E-01  e=7.534E+00  Escherichia coli K-12

Solvent-accessible surface area (backbone atoms only — not comparable to full-atom values): 4862 Å² total; per-residue (Å²): 67,35,39,27,43,57,74,40,66,53,39,46,53,48,49,54,56,48,38,75,74,53,45,88,78,54,45,40,31,24,73,44,65,56,42,69,62,51,21,68,73,65,76,44,87,46,42,68,37,68,94,42,52,56,42,64,73,69,66,57,88,61,72,32,26,41,41,46,57,96,47,96,85,53,94,60,71,48,78,44,78,51,86,99